Protein AF-A0A1L7X3Q0-F1 (afdb_monomer)

Sequence (130 aa):
MASTRTSSTSQSTQTPPRTKHQAADKPKPQYVYVVSVDKIDRASDPSPTIHGIYEDIKDANNAVKRIVNDEYSGVTDYDRGVHPDGTAYWSSDDTREGERIDVRVEKMRVRPPGSEKECDWEDPEEDDDE

Nearest PDB structures (foldseek):
  5gpo-assembly1_B  TM=2.589E-01  e=1.303E-01  Pseudomonas aeruginosa
  4hbo-assembly1_A-2  TM=3.641E-01  e=6.434E-01  Rubella virus strain M33
  4q60-assembly1_B  TM=3.241E-01  e=2.364E+00  Burkholderia multivorans ATCC 17616
  4g3k-assembly1_A  TM=2.696E-01  e=1.866E+00  Aquifex aeolicus VF5
  3jqk-assembly1_A  TM=2.697E-01  e=2.661E+00  Thermus thermophilus HB8

pLDDT: mean 82.41, std 17.66, range [40.06, 98.62]

Radius of gyration: 32.46 Å; Cα contacts (8 Å, |Δi|>4): 168; chains: 1; bounding box: 76×66×99 Å

Structure (mmCIF, N/CA/C/O backbone):
data_AF-A0A1L7X3Q0-F1
#
_entry.id   AF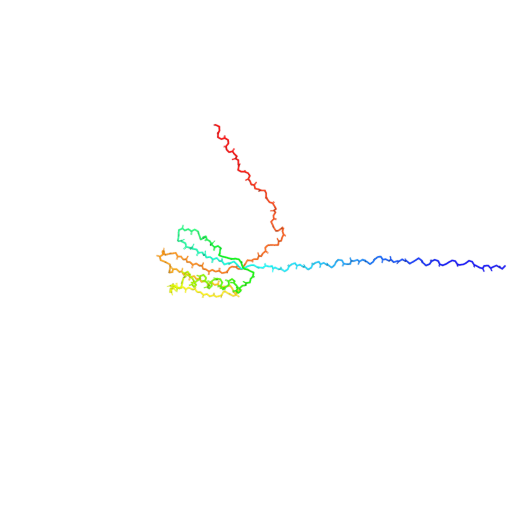-A0A1L7X3Q0-F1
#
loop_
_atom_site.group_PDB
_atom_site.id
_atom_site.type_symbol
_atom_site.label_atom_id
_atom_site.label_alt_id
_atom_site.label_comp_id
_atom_site.label_asym_id
_atom_site.label_entity_id
_atom_site.label_seq_id
_atom_site.pdbx_PDB_ins_code
_atom_site.Cartn_x
_atom_site.Cartn_y
_atom_site.Cartn_z
_atom_site.occupancy
_atom_site.B_iso_or_equiv
_atom_site.auth_seq_id
_atom_site.auth_comp_id
_atom_site.auth_asym_id
_atom_site.auth_atom_id
_atom_site.pdbx_PDB_model_num
ATOM 1 N N . MET A 1 1 ? -59.935 -15.259 81.404 1.00 42.19 1 MET A N 1
ATOM 2 C CA . MET A 1 1 ? -59.287 -16.166 80.429 1.00 42.19 1 MET A CA 1
ATOM 3 C C . MET A 1 1 ? -59.169 -15.378 79.125 1.00 42.19 1 MET A C 1
ATOM 5 O O . MET A 1 1 ? -60.196 -15.073 78.545 1.00 42.19 1 MET A O 1
ATOM 9 N N . ALA A 1 2 ? -58.074 -14.629 78.942 1.00 40.06 2 ALA A N 1
ATOM 10 C CA . ALA A 1 2 ? -56.854 -15.013 78.201 1.00 40.06 2 ALA A CA 1
ATOM 11 C C . ALA A 1 2 ? -57.154 -15.256 76.704 1.00 40.06 2 ALA A C 1
ATOM 13 O O . ALA A 1 2 ? -57.743 -16.276 76.379 1.00 40.06 2 ALA A O 1
ATOM 14 N N . SER A 1 3 ? -56.994 -14.219 75.863 1.00 40.38 3 SER A N 1
ATOM 15 C CA . SER A 1 3 ? -55.902 -14.046 74.862 1.00 40.38 3 SER A CA 1
ATOM 16 C C . SER A 1 3 ? -56.135 -14.898 73.593 1.00 40.38 3 SER A C 1
ATOM 18 O O . SER A 1 3 ? -56.496 -16.055 73.699 1.00 40.38 3 SER A O 1
ATOM 20 N N . THR A 1 4 ? -55.974 -14.441 72.343 1.00 43.66 4 THR A N 1
ATOM 21 C CA . THR A 1 4 ? -54.914 -13.570 71.808 1.00 43.66 4 THR A CA 1
ATOM 22 C C . THR A 1 4 ? -55.266 -13.103 70.381 1.00 43.66 4 THR A C 1
ATOM 24 O O . THR A 1 4 ? -55.820 -13.868 69.597 1.00 43.66 4 THR A O 1
ATOM 27 N N . ARG A 1 5 ? -54.890 -11.861 70.042 1.00 51.06 5 ARG A N 1
ATOM 28 C CA . ARG A 1 5 ? -54.706 -11.340 68.671 1.00 51.06 5 ARG A CA 1
ATOM 29 C C . ARG A 1 5 ? -53.533 -12.052 67.990 1.00 51.06 5 ARG A C 1
ATOM 31 O O . ARG A 1 5 ? -52.493 -12.157 68.629 1.00 51.06 5 ARG A O 1
ATOM 38 N N . THR A 1 6 ? -53.622 -12.310 66.686 1.00 45.31 6 THR A N 1
ATOM 39 C CA . THR A 1 6 ? -52.449 -12.306 65.788 1.00 45.31 6 THR A CA 1
ATOM 40 C C . THR A 1 6 ? -52.853 -11.922 64.363 1.00 45.31 6 THR A C 1
ATOM 42 O O . THR A 1 6 ? -53.478 -12.684 63.634 1.00 45.31 6 THR A O 1
ATOM 45 N N . SER A 1 7 ? -52.475 -10.704 63.974 1.00 48.66 7 SER A N 1
ATOM 46 C CA . SER A 1 7 ? -52.371 -10.262 62.583 1.00 48.66 7 SER A CA 1
ATOM 47 C C . SER A 1 7 ? -51.033 -10.744 62.023 1.00 48.66 7 SER A C 1
ATOM 49 O O . SER A 1 7 ? -50.024 -10.705 62.728 1.00 48.66 7 SER A O 1
ATOM 51 N N . SER A 1 8 ? -50.984 -11.165 60.763 1.00 48.22 8 SER A N 1
ATOM 52 C CA . SER A 1 8 ? -49.722 -11.492 60.088 1.00 48.22 8 SER A CA 1
ATOM 53 C C . SER A 1 8 ? -49.753 -10.938 58.671 1.00 48.22 8 SER A C 1
ATOM 55 O O . SER A 1 8 ? -50.177 -11.601 57.732 1.00 48.22 8 SER A O 1
ATOM 57 N N . THR A 1 9 ? -49.333 -9.681 58.537 1.00 47.59 9 THR A N 1
ATOM 58 C CA . THR A 1 9 ? -49.032 -9.062 57.246 1.00 47.59 9 THR A CA 1
ATOM 59 C C . THR A 1 9 ? -47.596 -9.427 56.894 1.00 47.59 9 THR A C 1
ATOM 61 O O . THR A 1 9 ? -46.657 -8.938 57.519 1.00 47.59 9 THR A O 1
ATOM 64 N N . SER A 1 10 ? -47.411 -10.316 55.922 1.00 46.53 10 SER A N 1
ATOM 65 C CA . SER A 1 10 ? -46.091 -10.646 55.388 1.00 46.53 10 SER A CA 1
ATOM 66 C C . SER A 1 10 ? -45.586 -9.478 54.541 1.00 46.53 10 SER A C 1
ATOM 68 O O . SER A 1 10 ? -46.042 -9.263 53.421 1.00 46.53 10 SER A O 1
ATOM 70 N N . GLN A 1 11 ? -44.656 -8.699 55.086 1.00 45.78 11 GLN A N 1
ATOM 71 C CA . GLN A 1 11 ? -43.967 -7.639 54.359 1.00 45.78 11 GLN A CA 1
ATOM 72 C C . GLN A 1 11 ? -42.839 -8.285 53.540 1.00 45.78 11 GLN A C 1
ATOM 74 O O . GLN A 1 11 ? -41.772 -8.597 54.065 1.00 45.78 11 GLN A O 1
ATOM 79 N N . SER A 1 12 ? -43.094 -8.566 52.260 1.00 48.97 12 SER A N 1
ATOM 80 C CA . SER A 1 12 ? -42.075 -9.079 51.344 1.00 48.97 12 SER A CA 1
ATOM 81 C C . SER A 1 12 ? -41.101 -7.959 50.978 1.00 48.97 12 SER A C 1
ATOM 83 O O . SER A 1 12 ? -41.410 -7.092 50.160 1.00 48.97 12 SER A O 1
ATOM 85 N N . THR A 1 13 ? -39.910 -7.974 51.566 1.00 47.19 13 THR A N 1
ATOM 86 C CA . THR A 1 13 ? -38.773 -7.154 51.144 1.00 47.19 13 THR A CA 1
ATOM 87 C C . THR A 1 13 ? -38.163 -7.738 49.866 1.00 47.19 13 THR A C 1
ATOM 89 O O . THR A 1 13 ? -37.151 -8.432 49.899 1.00 47.19 13 THR A O 1
ATOM 92 N N . GLN A 1 14 ? -38.774 -7.472 48.706 1.00 49.72 14 GLN A N 1
ATOM 93 C CA . GLN A 1 14 ? -38.092 -7.693 47.428 1.00 49.72 14 GLN A CA 1
ATOM 94 C C . GLN A 1 14 ? -37.027 -6.609 47.249 1.00 49.72 14 GLN A C 1
ATOM 96 O O . GLN A 1 14 ? -37.321 -5.457 46.938 1.00 49.72 14 GLN A O 1
ATOM 101 N N . THR A 1 15 ? -35.770 -6.979 47.476 1.00 58.75 15 THR A N 1
ATOM 102 C CA . THR A 1 15 ? -34.618 -6.196 47.028 1.00 58.75 15 THR A CA 1
ATOM 103 C C . THR A 1 15 ? -34.646 -6.153 45.495 1.00 58.75 15 THR A C 1
ATOM 105 O O . THR A 1 15 ? -34.718 -7.222 44.883 1.00 58.75 15 THR A O 1
ATOM 108 N N . PRO A 1 16 ? -34.606 -4.978 44.840 1.00 57.81 16 PRO A N 1
ATOM 109 C CA . PRO A 1 16 ? -34.546 -4.935 43.386 1.00 57.81 16 PRO A CA 1
ATOM 110 C C . PRO A 1 16 ? -33.259 -5.630 42.908 1.00 57.81 16 PRO A C 1
ATOM 112 O O . PRO A 1 16 ? -32.202 -5.449 43.528 1.00 57.81 16 PRO A O 1
ATOM 115 N N . PRO A 1 17 ? -33.310 -6.440 41.835 1.00 58.62 17 PRO A N 1
ATOM 116 C CA . PRO A 1 17 ? -32.124 -7.087 41.304 1.00 58.62 17 PRO A CA 1
ATOM 117 C C . PRO A 1 17 ? -31.147 -6.010 40.833 1.00 58.62 17 PRO A C 1
ATOM 119 O O . PRO A 1 17 ? -31.415 -5.251 39.906 1.00 58.62 17 PRO A O 1
ATOM 122 N N . ARG A 1 18 ? -29.999 -5.937 41.507 1.00 58.03 18 ARG A N 1
ATOM 123 C CA . ARG A 1 18 ? -28.884 -5.069 41.135 1.00 58.03 18 ARG A CA 1
ATOM 124 C C . ARG A 1 18 ? -28.345 -5.551 39.790 1.00 58.03 18 ARG A C 1
ATOM 126 O O . ARG A 1 18 ? -27.626 -6.550 39.739 1.00 58.03 18 ARG A O 1
ATOM 133 N N . THR A 1 19 ? -28.696 -4.861 38.709 1.00 62.47 19 THR A N 1
ATOM 134 C CA . THR A 1 19 ? -28.125 -5.072 37.377 1.00 62.47 19 THR A CA 1
ATOM 135 C C . THR A 1 19 ? -26.620 -4.845 37.473 1.00 62.47 19 THR A C 1
ATOM 137 O O . THR A 1 19 ? -26.135 -3.722 37.608 1.00 62.47 19 THR A O 1
ATOM 140 N N . LYS A 1 20 ? -25.854 -5.937 37.482 1.00 63.50 20 LYS A N 1
ATOM 141 C CA . LYS A 1 20 ? -24.404 -5.877 37.322 1.00 63.50 20 LYS A CA 1
ATOM 142 C C . LYS A 1 20 ? -24.153 -5.455 35.878 1.00 63.50 20 LYS A C 1
ATOM 144 O O . LYS A 1 20 ? -24.299 -6.273 34.978 1.00 63.50 20 LYS A O 1
ATOM 149 N N . HIS A 1 21 ? -23.813 -4.188 35.659 1.00 61.78 21 HIS A N 1
ATOM 150 C CA . HIS A 1 21 ? -23.247 -3.757 34.387 1.00 61.78 21 HIS A CA 1
ATOM 151 C C . HIS A 1 21 ? -21.950 -4.543 34.186 1.00 61.78 21 HIS A C 1
ATOM 153 O O . HIS A 1 21 ? -20.974 -4.351 34.912 1.00 61.78 21 H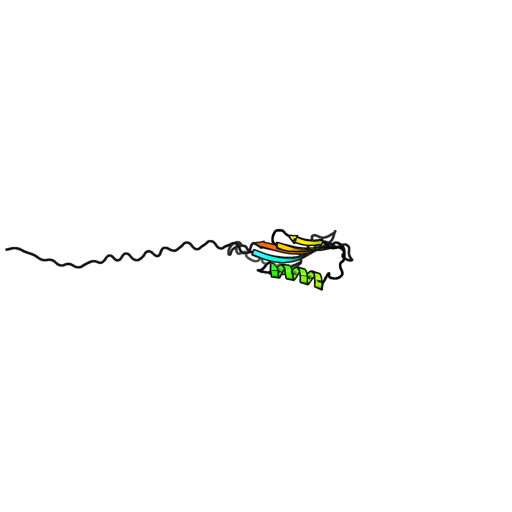IS A O 1
ATOM 159 N N . GLN A 1 22 ? -21.981 -5.505 33.267 1.00 61.00 22 GLN A N 1
ATOM 160 C CA . GLN A 1 22 ? -20.790 -6.200 32.809 1.00 61.00 22 GLN A CA 1
ATOM 161 C C . GLN A 1 22 ? -19.896 -5.132 32.172 1.00 61.00 22 GLN A C 1
ATOM 163 O O . GLN A 1 22 ? -20.365 -4.364 31.331 1.00 61.00 22 GLN A O 1
ATOM 168 N N . ALA A 1 23 ? -18.654 -5.005 32.643 1.00 65.00 23 ALA A N 1
ATOM 169 C CA . ALA A 1 23 ? -17.706 -4.071 32.051 1.00 65.00 23 ALA A CA 1
ATOM 170 C C . ALA A 1 23 ? -17.593 -4.391 30.554 1.00 65.00 23 ALA A C 1
ATOM 172 O O . ALA A 1 23 ? -17.390 -5.551 30.199 1.00 65.00 23 ALA A O 1
ATOM 173 N N . ALA A 1 24 ? -17.783 -3.387 29.698 1.00 67.06 24 ALA A N 1
ATOM 174 C CA . ALA A 1 24 ? -17.654 -3.565 28.260 1.00 67.06 24 ALA A CA 1
ATOM 175 C C . ALA A 1 24 ? -16.237 -4.060 27.938 1.00 67.06 24 ALA A C 1
ATOM 177 O O . ALA A 1 24 ? -15.255 -3.515 28.454 1.00 67.06 24 ALA A O 1
ATOM 178 N N . ASP A 1 25 ? -16.139 -5.102 27.111 1.00 72.25 25 ASP A N 1
ATOM 179 C CA . ASP A 1 25 ? -14.854 -5.590 26.621 1.00 72.25 25 ASP A CA 1
ATOM 180 C C . ASP A 1 25 ? -14.092 -4.451 25.940 1.00 72.25 25 ASP A C 1
ATOM 182 O O . ASP A 1 25 ? -14.657 -3.646 25.194 1.00 72.25 25 ASP A O 1
ATOM 186 N N . LYS A 1 26 ? -12.785 -4.372 26.206 1.00 72.81 26 LYS A N 1
ATOM 187 C CA . LYS A 1 26 ? -11.929 -3.373 25.562 1.00 72.81 26 LYS A CA 1
ATOM 188 C C . LYS A 1 26 ? -11.945 -3.617 24.046 1.00 72.81 26 LYS A C 1
ATOM 190 O O . LYS A 1 26 ? -11.758 -4.765 23.633 1.00 72.81 26 LYS A O 1
ATOM 195 N N . PRO A 1 27 ? -12.118 -2.574 23.214 1.00 73.25 27 PRO A N 1
ATOM 196 C CA . PRO A 1 27 ? -12.103 -2.744 21.768 1.00 73.25 27 PRO A CA 1
ATOM 197 C C . PRO A 1 27 ? -10.754 -3.320 21.328 1.00 73.25 27 PRO A C 1
ATOM 199 O O . PRO A 1 27 ? -9.689 -2.868 21.764 1.00 73.25 27 PRO A O 1
ATOM 202 N N . LYS A 1 28 ? -10.799 -4.352 20.479 1.00 82.69 28 LYS A N 1
ATOM 203 C CA . LYS A 1 28 ? -9.593 -4.938 19.885 1.00 82.69 28 LYS A CA 1
ATOM 204 C C . LYS A 1 28 ? -8.945 -3.916 18.939 1.00 82.69 28 LYS A C 1
ATOM 206 O O . LYS A 1 28 ? -9.676 -3.171 18.288 1.00 82.69 28 LYS A O 1
ATOM 211 N N . PRO A 1 29 ? -7.603 -3.868 18.836 1.00 86.88 29 PRO A N 1
ATOM 212 C CA . PRO A 1 29 ? -6.940 -3.012 17.859 1.00 86.88 29 PRO A CA 1
ATOM 213 C C . PRO A 1 29 ? -7.420 -3.331 16.440 1.00 86.88 29 PRO A C 1
ATOM 215 O O . PRO A 1 29 ? -7.350 -4.484 16.015 1.00 86.88 29 PRO A O 1
ATOM 218 N N . GLN A 1 30 ? -7.883 -2.308 15.727 1.00 93.19 30 GLN A N 1
ATOM 219 C CA . GLN A 1 30 ? -8.205 -2.391 14.307 1.00 93.19 30 GLN A CA 1
ATOM 220 C C . GLN A 1 30 ? -7.020 -1.873 13.490 1.00 93.19 30 GLN A C 1
ATOM 222 O O . GLN A 1 30 ? -6.304 -0.959 13.913 1.00 93.19 30 GLN A O 1
ATOM 227 N N . TYR A 1 31 ? -6.808 -2.482 12.330 1.00 95.81 31 TYR A N 1
ATOM 228 C CA . TYR A 1 31 ? -5.762 -2.112 11.389 1.00 95.81 31 TYR A CA 1
ATOM 229 C C . TYR A 1 31 ? -6.381 -1.862 10.019 1.00 95.81 31 TYR A C 1
ATOM 231 O O . TYR A 1 31 ? -7.424 -2.426 9.700 1.00 95.81 31 TYR A O 1
ATOM 239 N N . VAL A 1 32 ? -5.709 -1.032 9.235 1.00 97.81 32 VAL A N 1
ATOM 240 C CA . VAL A 1 32 ? -5.944 -0.858 7.804 1.00 97.81 32 VAL A CA 1
ATOM 241 C C . VAL A 1 32 ? -4.630 -1.071 7.065 1.00 97.81 32 VAL A C 1
ATOM 243 O O . VAL A 1 32 ? -3.546 -0.928 7.637 1.00 97.81 32 VAL A O 1
ATOM 246 N N . TYR A 1 33 ? -4.734 -1.421 5.795 1.00 98.38 33 TYR A N 1
ATOM 247 C CA . TYR A 1 33 ? -3.620 -1.674 4.900 1.00 98.38 33 TYR A CA 1
ATOM 248 C C . TYR A 1 33 ? -3.639 -0.611 3.810 1.00 98.38 33 TYR A C 1
ATOM 250 O O . TYR A 1 33 ? -4.552 -0.571 2.984 1.00 98.38 33 TYR A O 1
ATOM 258 N N . VAL A 1 34 ? -2.662 0.286 3.847 1.00 98.12 34 VAL A N 1
ATOM 259 C CA . VAL A 1 34 ? -2.551 1.412 2.921 1.00 98.12 34 VAL A CA 1
ATOM 260 C C . VAL A 1 34 ? -1.617 1.011 1.793 1.00 98.12 34 VAL A C 1
ATOM 262 O O . VAL A 1 34 ? -0.486 0.614 2.042 1.00 98.12 34 VAL A O 1
ATOM 265 N N . VAL A 1 35 ? -2.092 1.090 0.557 1.00 98.31 35 VAL A N 1
ATOM 266 C CA . VAL A 1 35 ? -1.272 0.862 -0.634 1.00 98.31 35 VAL A CA 1
ATOM 267 C C . VAL A 1 35 ? -0.772 2.213 -1.120 1.00 98.31 35 VAL A C 1
ATOM 269 O O . VAL A 1 35 ? -1.595 3.078 -1.432 1.00 98.31 35 VAL A O 1
ATOM 272 N N . SER A 1 36 ? 0.546 2.389 -1.197 1.00 97.50 36 SER A N 1
ATOM 273 C CA . SER A 1 36 ? 1.169 3.601 -1.736 1.00 97.50 36 SER A CA 1
ATOM 274 C C . SER A 1 36 ? 2.091 3.299 -2.912 1.00 97.50 36 SER A C 1
ATOM 276 O O . SER A 1 36 ? 2.641 2.200 -3.030 1.00 97.50 36 SER A O 1
ATOM 278 N N . VAL A 1 37 ? 2.221 4.297 -3.784 1.00 95.19 37 VAL A N 1
ATOM 279 C CA . VAL A 1 37 ? 3.258 4.382 -4.811 1.00 95.19 37 VAL A CA 1
ATOM 280 C C . VAL A 1 37 ? 4.116 5.591 -4.478 1.00 95.19 37 VAL A C 1
ATOM 282 O O . VAL A 1 37 ? 3.627 6.723 -4.466 1.00 95.19 37 VAL A O 1
ATOM 285 N N . ASP A 1 38 ? 5.387 5.348 -4.210 1.00 91.75 38 ASP A N 1
ATOM 286 C CA . ASP A 1 38 ? 6.351 6.375 -3.868 1.00 91.75 38 ASP A CA 1
ATOM 287 C C . ASP A 1 38 ? 7.283 6.570 -5.055 1.00 91.75 38 ASP A C 1
ATOM 289 O O . ASP A 1 38 ? 7.929 5.624 -5.511 1.00 91.75 38 ASP A O 1
ATOM 293 N N . LYS A 1 39 ? 7.350 7.810 -5.537 1.00 88.38 39 LYS A N 1
ATOM 294 C CA . LYS A 1 39 ? 8.355 8.240 -6.505 1.00 88.38 39 LYS A CA 1
ATOM 295 C C . LYS A 1 39 ? 9.461 8.948 -5.743 1.00 88.38 39 LYS A C 1
ATOM 297 O O . LYS A 1 39 ? 9.210 9.946 -5.066 1.00 88.38 39 LYS A O 1
ATOM 302 N N . ILE A 1 40 ? 10.646 8.357 -5.764 1.00 83.44 40 ILE A N 1
ATOM 303 C CA . ILE A 1 40 ? 11.816 8.846 -5.051 1.00 83.44 40 ILE A CA 1
ATOM 304 C C . ILE A 1 40 ? 12.751 9.457 -6.089 1.00 83.44 40 ILE A C 1
ATOM 306 O O . ILE A 1 40 ? 13.532 8.759 -6.747 1.00 83.44 40 ILE A O 1
ATOM 310 N N . ASP A 1 41 ? 12.681 10.778 -6.193 1.00 80.12 41 ASP A N 1
ATOM 311 C CA . ASP A 1 41 ? 13.575 11.562 -7.034 1.00 80.12 41 ASP A CA 1
ATOM 312 C C . ASP A 1 41 ? 14.806 11.945 -6.213 1.00 80.12 41 ASP A C 1
ATOM 314 O O . ASP A 1 41 ? 14.709 12.306 -5.042 1.00 80.12 41 ASP A O 1
ATOM 318 N N . ARG A 1 42 ? 15.998 11.946 -6.819 1.00 67.88 42 ARG A N 1
ATOM 319 C CA . ARG A 1 42 ? 17.247 12.282 -6.100 1.00 67.88 42 ARG A CA 1
ATOM 320 C C . ARG A 1 42 ? 17.280 13.696 -5.505 1.00 67.88 42 ARG A C 1
ATOM 322 O O . ARG A 1 42 ? 18.155 13.980 -4.690 1.00 67.88 42 ARG A O 1
ATOM 329 N N . ALA A 1 43 ? 16.400 14.584 -5.960 1.00 72.12 43 ALA A N 1
ATOM 330 C CA . ALA A 1 43 ? 16.376 15.999 -5.599 1.00 72.12 43 ALA A CA 1
ATOM 331 C C .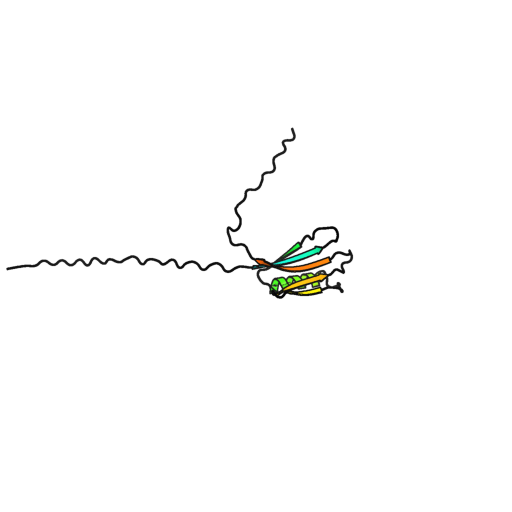 ALA A 1 43 ? 15.172 16.401 -4.730 1.00 72.12 43 ALA A C 1
ATOM 333 O O . ALA A 1 43 ? 15.115 17.554 -4.306 1.00 72.12 43 ALA A O 1
ATOM 334 N N . SER A 1 44 ? 14.224 15.491 -4.480 1.00 71.06 44 SER A N 1
ATOM 335 C CA . SER A 1 44 ? 12.974 15.793 -3.778 1.00 71.06 44 SER A CA 1
ATOM 336 C C . SER A 1 44 ? 12.749 14.828 -2.624 1.00 71.06 44 SER A C 1
ATOM 338 O O . SER A 1 44 ? 13.151 13.667 -2.680 1.00 71.06 44 SER A O 1
ATOM 340 N N . ASP A 1 45 ? 12.056 15.303 -1.592 1.00 76.12 45 ASP A N 1
ATOM 341 C CA . ASP A 1 45 ? 11.513 14.403 -0.585 1.00 76.12 45 ASP A CA 1
ATOM 342 C C . ASP A 1 45 ? 10.468 13.486 -1.240 1.00 76.12 45 ASP A C 1
ATOM 344 O O . ASP A 1 45 ? 9.664 13.952 -2.062 1.00 76.12 45 ASP A O 1
ATOM 348 N N . PRO A 1 46 ? 10.467 12.184 -0.908 1.00 70.81 46 PRO A N 1
ATOM 349 C CA . PRO A 1 46 ? 9.499 11.255 -1.459 1.00 70.81 46 PRO A CA 1
ATOM 350 C C . PRO A 1 46 ? 8.092 11.640 -1.008 1.00 70.81 46 PRO A C 1
ATOM 352 O O . PRO A 1 46 ? 7.813 11.761 0.186 1.00 70.81 46 PRO A O 1
ATOM 355 N N . SER A 1 47 ? 7.195 11.810 -1.978 1.00 77.25 47 SER A N 1
ATOM 356 C CA . SER A 1 47 ? 5.780 12.075 -1.727 1.00 77.25 47 SER A CA 1
ATOM 357 C C . SER A 1 47 ? 4.965 10.810 -2.029 1.00 77.25 47 SER A C 1
ATOM 359 O O . SER A 1 47 ? 4.675 10.517 -3.193 1.00 77.25 47 SER A O 1
ATOM 361 N N . PRO A 1 48 ? 4.620 10.007 -1.003 1.00 85.38 48 PRO A N 1
ATOM 362 C CA . PRO A 1 48 ? 3.852 8.788 -1.208 1.00 85.38 48 PRO A CA 1
ATOM 363 C C . PRO A 1 48 ? 2.460 9.132 -1.739 1.00 85.38 48 PRO A C 1
ATOM 365 O O . PRO A 1 48 ? 1.691 9.854 -1.100 1.00 85.38 48 PRO A O 1
ATOM 368 N N . THR A 1 49 ? 2.104 8.584 -2.898 1.00 92.75 49 THR A N 1
ATOM 369 C CA . THR A 1 49 ? 0.742 8.680 -3.426 1.00 92.75 49 THR A CA 1
ATOM 370 C C . THR A 1 49 ? -0.072 7.505 -2.902 1.00 92.75 49 THR A C 1
ATOM 372 O O . THR A 1 49 ? 0.211 6.350 -3.224 1.00 92.75 49 THR A O 1
ATOM 375 N N . ILE A 1 50 ? -1.098 7.782 -2.092 1.00 96.25 50 ILE A N 1
ATOM 376 C CA . ILE A 1 50 ? -2.004 6.743 -1.590 1.00 96.25 50 ILE A CA 1
ATOM 377 C C . ILE A 1 50 ? -2.913 6.286 -2.728 1.00 96.25 50 ILE A C 1
ATOM 379 O O . ILE A 1 50 ? -3.732 7.047 -3.237 1.00 96.25 50 ILE A O 1
ATOM 383 N N . HIS A 1 51 ? -2.800 5.012 -3.081 1.00 96.31 51 HIS A N 1
ATOM 384 C CA . HIS A 1 51 ? -3.569 4.404 -4.159 1.00 96.31 51 HIS A CA 1
ATOM 385 C C . HIS A 1 51 ? -4.842 3.706 -3.656 1.00 96.31 51 HIS A C 1
ATOM 387 O O . HIS A 1 51 ? -5.795 3.500 -4.412 1.00 96.31 51 HIS A O 1
ATOM 393 N N . GLY A 1 52 ? -4.871 3.313 -2.380 1.00 97.19 52 GLY A N 1
ATOM 394 C CA . GLY A 1 52 ? -6.053 2.739 -1.744 1.00 97.19 52 GLY A CA 1
ATOM 395 C C . GLY A 1 52 ? -5.830 2.361 -0.284 1.00 97.19 52 GLY A C 1
ATOM 396 O O . GLY A 1 52 ? -4.701 2.152 0.153 1.00 97.19 52 GLY A O 1
ATOM 397 N N . ILE A 1 53 ? -6.928 2.254 0.463 1.00 98.19 53 ILE A N 1
ATOM 398 C CA . ILE A 1 53 ? -6.949 1.829 1.865 1.00 98.19 53 ILE A CA 1
ATOM 399 C C . ILE A 1 53 ? -7.878 0.621 1.966 1.00 98.19 53 ILE A C 1
ATOM 401 O O . ILE A 1 53 ? -9.028 0.688 1.534 1.00 98.19 53 ILE A O 1
ATOM 405 N N . TYR A 1 54 ? -7.378 -0.473 2.531 1.00 98.19 54 TYR A N 1
ATOM 406 C CA . TYR A 1 54 ? -8.070 -1.758 2.593 1.00 98.19 54 TYR A CA 1
ATOM 407 C C . TYR A 1 54 ? -8.185 -2.241 4.038 1.00 98.19 54 TYR A C 1
ATOM 409 O O . TYR A 1 54 ? -7.296 -2.017 4.858 1.00 98.19 54 TYR A O 1
ATOM 417 N N . GLU A 1 55 ? -9.272 -2.939 4.353 1.00 96.94 55 GLU A N 1
ATOM 418 C CA . GLU A 1 55 ? -9.421 -3.628 5.639 1.00 96.94 55 GLU A CA 1
ATOM 419 C C . GLU A 1 55 ? -8.646 -4.955 5.662 1.00 96.94 55 GLU A C 1
ATOM 421 O O . GLU A 1 55 ? -8.076 -5.326 6.686 1.00 96.94 55 GLU A O 1
ATOM 426 N N . ASP A 1 56 ? -8.589 -5.651 4.524 1.00 97.44 56 ASP A N 1
ATOM 427 C CA . ASP A 1 56 ? -7.972 -6.967 4.398 1.00 97.44 56 ASP A CA 1
ATOM 428 C C . ASP A 1 56 ? -6.617 -6.920 3.670 1.00 97.44 56 ASP A C 1
ATOM 430 O O . ASP A 1 56 ? -6.436 -6.243 2.653 1.00 97.44 56 ASP A O 1
ATOM 434 N N . ILE A 1 57 ? -5.654 -7.692 4.182 1.00 97.69 57 ILE A N 1
ATOM 435 C CA . ILE A 1 57 ? -4.284 -7.732 3.657 1.00 97.69 57 ILE A CA 1
ATOM 436 C C . ILE A 1 57 ? -4.198 -8.394 2.280 1.00 97.69 57 ILE A C 1
ATOM 438 O O . ILE A 1 57 ? -3.342 -8.038 1.470 1.00 97.69 57 ILE A O 1
ATOM 442 N N . LYS A 1 58 ? -5.070 -9.366 1.985 1.00 98.44 58 LYS A N 1
ATOM 443 C CA . LYS A 1 58 ? -5.076 -10.054 0.692 1.00 98.44 58 LYS A CA 1
ATOM 444 C C . LYS A 1 58 ? -5.512 -9.089 -0.401 1.00 98.44 58 LYS A C 1
ATOM 446 O O . LYS A 1 58 ? -4.892 -9.081 -1.463 1.00 98.44 58 LYS A O 1
ATOM 451 N N . ASP A 1 59 ? -6.523 -8.269 -0.130 1.00 98.56 59 ASP A N 1
ATOM 452 C CA . ASP A 1 59 ? -7.001 -7.257 -1.073 1.00 98.56 59 ASP A CA 1
ATOM 453 C C . ASP A 1 59 ? -5.946 -6.173 -1.320 1.00 98.56 59 ASP A C 1
ATOM 455 O O . ASP A 1 59 ? -5.647 -5.879 -2.480 1.00 98.56 59 ASP A O 1
ATOM 459 N N . ALA A 1 60 ? -5.282 -5.678 -0.269 1.00 98.56 60 ALA A N 1
ATOM 460 C CA . ALA A 1 60 ? -4.165 -4.740 -0.413 1.00 98.56 60 ALA A CA 1
ATOM 461 C C . ALA A 1 60 ? -3.009 -5.328 -1.246 1.00 98.56 60 ALA A C 1
ATOM 463 O O . ALA A 1 60 ? -2.514 -4.702 -2.184 1.00 98.56 60 ALA A O 1
ATOM 464 N N . ASN A 1 61 ? -2.615 -6.573 -0.966 1.00 98.62 61 ASN A N 1
ATOM 465 C CA . ASN A 1 61 ? -1.553 -7.250 -1.710 1.00 98.62 61 ASN A CA 1
ATOM 466 C C . ASN A 1 61 ? -1.932 -7.500 -3.177 1.00 98.62 61 ASN A C 1
ATOM 468 O O . ASN A 1 61 ? -1.074 -7.462 -4.061 1.00 98.62 61 ASN A O 1
ATOM 472 N N . ASN A 1 62 ? -3.205 -7.782 -3.457 1.00 98.56 62 ASN A N 1
ATOM 473 C CA . ASN A 1 62 ? -3.692 -7.920 -4.827 1.00 98.56 62 ASN A CA 1
ATOM 474 C C . ASN A 1 62 ? -3.705 -6.574 -5.557 1.00 98.56 62 ASN A C 1
ATOM 476 O O . ASN A 1 62 ? -3.412 -6.542 -6.750 1.00 98.56 62 ASN A O 1
ATOM 480 N N . ALA A 1 63 ? -3.982 -5.474 -4.854 1.00 98.44 63 ALA A N 1
ATOM 481 C CA . ALA A 1 63 ? -3.893 -4.138 -5.423 1.00 98.44 63 ALA A CA 1
ATOM 482 C C . ALA A 1 63 ? -2.456 -3.783 -5.834 1.00 98.44 63 ALA A C 1
ATOM 484 O O . ALA A 1 63 ? -2.272 -3.334 -6.960 1.00 98.44 63 ALA A O 1
ATOM 485 N N . VAL A 1 64 ? -1.444 -4.082 -5.004 1.00 98.19 64 VAL A N 1
ATOM 486 C CA . VAL A 1 64 ? -0.020 -3.921 -5.381 1.00 98.19 64 VAL A CA 1
ATOM 487 C C . VAL A 1 64 ? 0.297 -4.686 -6.663 1.00 98.19 64 VAL A C 1
ATOM 489 O O . VAL A 1 64 ? 0.831 -4.120 -7.610 1.00 98.19 64 VAL A O 1
ATOM 492 N N . LYS A 1 65 ? -0.086 -5.967 -6.734 1.00 97.75 65 LYS A N 1
ATOM 493 C CA . LYS A 1 65 ? 0.153 -6.788 -7.933 1.00 97.75 65 LYS A CA 1
ATOM 494 C C . LYS A 1 65 ? -0.532 -6.218 -9.171 1.00 97.75 65 LYS A C 1
ATOM 496 O O . LYS A 1 65 ? 0.048 -6.269 -10.247 1.00 97.75 65 LYS A O 1
ATOM 501 N N . ARG A 1 66 ? -1.760 -5.710 -9.026 1.00 98.19 66 ARG A N 1
ATOM 502 C CA . ARG A 1 66 ? -2.499 -5.081 -10.124 1.00 98.19 66 ARG A CA 1
ATOM 503 C C . ARG A 1 66 ? -1.773 -3.831 -10.620 1.00 98.19 66 ARG A C 1
ATOM 505 O O . ARG A 1 66 ? -1.485 -3.775 -11.802 1.00 98.19 66 ARG A O 1
ATOM 512 N N . ILE A 1 67 ? -1.402 -2.909 -9.727 1.00 96.50 67 ILE A N 1
ATOM 513 C CA . ILE A 1 67 ? -0.652 -1.687 -10.078 1.00 96.50 67 ILE A CA 1
ATOM 514 C C . ILE A 1 67 ? 0.634 -2.048 -10.826 1.00 96.50 67 ILE A C 1
ATOM 516 O O . ILE A 1 67 ? 0.883 -1.550 -11.917 1.00 96.50 67 ILE A O 1
ATOM 520 N N . VAL A 1 68 ? 1.416 -2.989 -10.288 1.00 95.38 68 VAL A N 1
ATOM 521 C CA . VAL A 1 68 ? 2.673 -3.426 -10.914 1.00 95.38 68 VAL A CA 1
ATOM 522 C C . VAL A 1 68 ? 2.451 -4.026 -12.302 1.00 95.38 68 VAL A C 1
ATOM 524 O O . VAL A 1 68 ? 3.201 -3.726 -13.225 1.00 95.38 68 VAL A O 1
ATOM 527 N N . ASN A 1 69 ? 1.419 -4.851 -12.476 1.00 95.38 69 ASN A N 1
ATOM 528 C CA . ASN A 1 69 ? 1.120 -5.450 -13.774 1.00 95.38 69 ASN A CA 1
ATOM 529 C C . ASN A 1 69 ? 0.546 -4.447 -14.783 1.00 95.38 69 ASN A C 1
ATOM 531 O O . ASN A 1 69 ? 0.780 -4.609 -15.975 1.00 95.38 69 ASN A O 1
ATOM 535 N N . ASP A 1 70 ? -0.208 -3.451 -14.329 1.00 95.75 70 ASP A N 1
ATOM 536 C CA . ASP A 1 70 ? -0.865 -2.489 -15.214 1.00 95.75 70 ASP A CA 1
ATOM 537 C C . ASP A 1 70 ? 0.105 -1.374 -15.642 1.00 95.75 70 ASP A C 1
ATOM 539 O O . ASP A 1 70 ? 0.083 -0.946 -16.795 1.00 95.75 70 ASP A O 1
ATOM 543 N N . GLU A 1 71 ? 0.987 -0.930 -14.741 1.00 92.31 71 GLU A N 1
ATOM 544 C CA . GLU A 1 71 ? 1.854 0.238 -14.957 1.00 92.31 71 GLU A CA 1
ATOM 545 C C . GLU A 1 71 ? 3.320 -0.122 -15.231 1.00 92.31 71 GLU A C 1
ATOM 547 O O . GLU A 1 71 ? 4.012 0.595 -15.955 1.00 92.31 71 GLU A O 1
ATOM 552 N N . TYR A 1 72 ? 3.800 -1.248 -14.694 1.00 90.50 72 TYR A N 1
ATOM 553 C CA . TYR A 1 72 ? 5.229 -1.581 -14.653 1.00 90.50 72 TYR A CA 1
ATOM 554 C C . TYR A 1 72 ? 5.566 -2.950 -15.269 1.00 90.50 72 TYR A C 1
ATOM 556 O O . TYR A 1 72 ? 6.673 -3.456 -15.088 1.00 90.50 72 TYR A O 1
ATOM 564 N N . SER A 1 73 ? 4.672 -3.555 -16.063 1.00 88.38 73 SER A N 1
ATOM 565 C CA . SER A 1 73 ? 4.873 -4.898 -16.648 1.00 88.38 73 SER A CA 1
ATOM 566 C C . SER A 1 73 ? 6.108 -5.050 -17.543 1.00 88.38 73 SER A C 1
ATOM 568 O O . SER A 1 73 ? 6.514 -6.171 -17.843 1.00 88.38 73 SER A O 1
ATOM 570 N N . GLY A 1 74 ? 6.658 -3.940 -18.041 1.00 86.00 74 GLY A N 1
ATOM 571 C CA . GLY A 1 74 ? 7.835 -3.919 -18.911 1.00 86.00 74 GLY A CA 1
ATOM 572 C C . GLY A 1 74 ? 9.170 -3.762 -18.180 1.00 86.00 74 GLY A C 1
ATOM 573 O O . GLY A 1 74 ? 10.206 -3.811 -18.837 1.00 86.00 74 GLY A O 1
ATOM 574 N N . VAL A 1 75 ? 9.155 -3.553 -16.863 1.00 88.69 75 VAL A N 1
ATOM 575 C CA . VAL A 1 75 ? 10.366 -3.345 -16.062 1.00 88.69 75 VAL A CA 1
ATOM 576 C C . VAL A 1 75 ? 11.058 -4.685 -15.822 1.00 88.69 75 VAL A C 1
ATOM 578 O O . VAL A 1 75 ? 10.416 -5.664 -15.434 1.00 88.69 75 VAL A O 1
ATOM 581 N N . THR A 1 76 ? 12.367 -4.742 -16.066 1.00 86.56 76 THR A N 1
ATOM 582 C CA .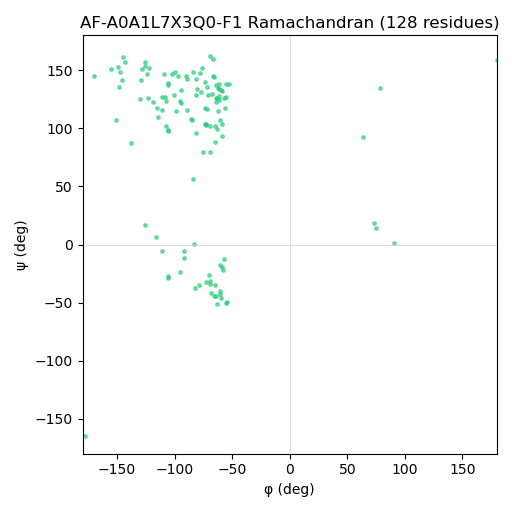 THR A 1 76 ? 13.143 -5.990 -15.973 1.00 86.5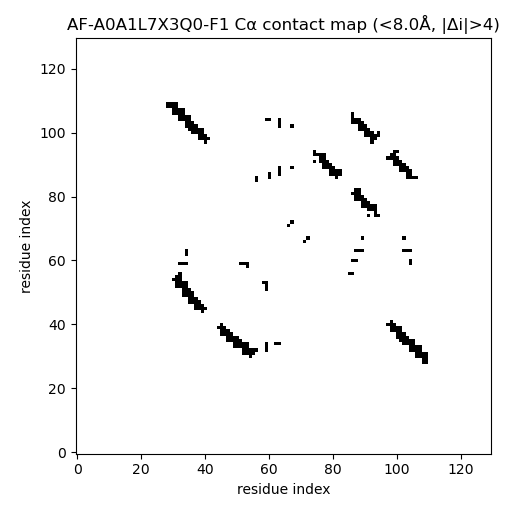6 76 THR A CA 1
ATOM 583 C C . THR A 1 76 ? 14.037 -6.079 -14.746 1.00 86.56 76 THR A C 1
ATOM 585 O O . THR A 1 76 ? 14.299 -7.193 -14.297 1.00 86.56 76 THR A O 1
ATOM 588 N N . ASP A 1 77 ? 14.481 -4.944 -14.204 1.00 91.06 77 ASP A N 1
ATOM 589 C CA . ASP A 1 77 ? 15.295 -4.890 -12.990 1.00 91.06 77 ASP A CA 1
ATOM 590 C C . ASP A 1 77 ? 14.450 -4.359 -11.832 1.00 91.06 77 ASP A C 1
ATOM 592 O O . ASP A 1 77 ? 14.141 -3.174 -11.754 1.00 91.06 77 ASP A O 1
ATOM 596 N N . TYR A 1 78 ? 13.991 -5.267 -10.976 1.00 94.00 78 TYR A N 1
ATOM 597 C CA . TYR A 1 78 ? 13.128 -4.938 -9.850 1.00 94.00 78 TYR A CA 1
ATOM 598 C C . TYR A 1 78 ? 13.356 -5.897 -8.685 1.00 94.00 78 TYR A C 1
ATOM 600 O O . TYR A 1 78 ?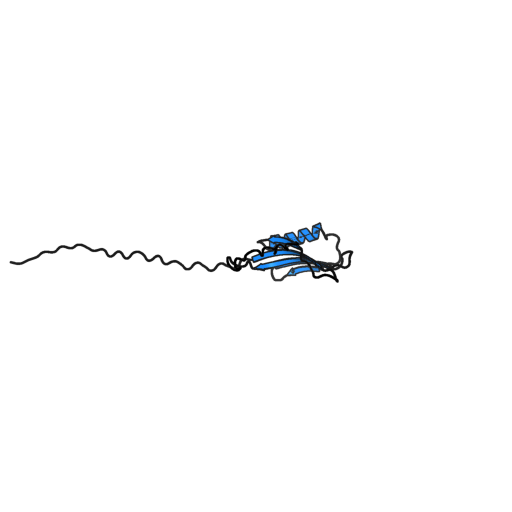 13.682 -7.072 -8.876 1.00 94.00 78 TYR A O 1
ATOM 608 N N . ASP A 1 79 ? 13.084 -5.414 -7.475 1.00 95.75 79 ASP A N 1
ATOM 609 C CA . ASP A 1 79 ? 12.899 -6.256 -6.297 1.00 95.75 79 ASP A CA 1
ATOM 610 C C . ASP A 1 79 ? 11.409 -6.394 -5.978 1.00 95.75 79 ASP A C 1
ATOM 612 O O . ASP A 1 79 ? 10.606 -5.490 -6.212 1.00 95.75 79 ASP A O 1
ATOM 616 N N . ARG A 1 80 ? 11.013 -7.555 -5.459 1.00 96.69 80 ARG A N 1
ATOM 617 C CA . ARG A 1 80 ? 9.639 -7.790 -5.013 1.00 96.69 80 ARG A CA 1
ATOM 618 C C . ARG A 1 80 ? 9.581 -8.870 -3.959 1.00 96.69 80 ARG A C 1
ATOM 620 O O . ARG A 1 80 ? 10.314 -9.857 -4.009 1.00 96.69 80 ARG A O 1
ATOM 627 N N . GLY A 1 81 ? 8.586 -8.772 -3.094 1.00 97.31 81 GLY A N 1
ATOM 628 C CA . GLY A 1 81 ? 8.394 -9.791 -2.083 1.00 97.31 81 GLY A CA 1
ATOM 629 C C . GLY A 1 81 ? 7.190 -9.557 -1.198 1.00 97.31 81 GLY A C 1
ATOM 630 O O . GLY A 1 81 ? 6.277 -8.789 -1.502 1.00 97.31 81 GLY A O 1
ATOM 631 N N . VAL A 1 82 ? 7.197 -10.295 -0.096 1.00 97.75 82 VAL A N 1
ATOM 632 C CA . VAL A 1 82 ? 6.231 -10.169 0.988 1.00 97.75 82 VAL A CA 1
ATOM 633 C C . VAL A 1 82 ? 7.028 -10.068 2.279 1.00 97.75 82 VAL A C 1
ATOM 635 O O . VAL A 1 82 ? 7.875 -10.920 2.555 1.00 97.75 82 VAL A O 1
ATOM 638 N N . HIS A 1 83 ? 6.782 -9.020 3.056 1.00 96.75 83 HIS A N 1
ATOM 639 C CA . HIS A 1 83 ? 7.408 -8.822 4.354 1.00 96.75 83 HIS A CA 1
ATOM 640 C C . HIS A 1 83 ? 6.909 -9.858 5.382 1.00 96.75 83 HIS A C 1
ATOM 642 O O . HIS A 1 83 ? 5.855 -10.473 5.193 1.00 96.75 83 HIS A O 1
ATOM 648 N N . PRO A 1 84 ? 7.623 -10.059 6.508 1.00 97.06 84 PRO A N 1
ATOM 649 C CA . PRO A 1 84 ? 7.215 -11.008 7.551 1.00 97.06 84 PRO A CA 1
ATOM 650 C C . PRO A 1 84 ? 5.832 -10.745 8.163 1.00 97.06 84 PRO A C 1
ATOM 652 O O . PRO A 1 84 ? 5.225 -11.653 8.727 1.00 97.06 84 PRO A O 1
ATOM 655 N N . ASP A 1 85 ? 5.328 -9.514 8.066 1.00 94.31 85 ASP A N 1
ATOM 656 C CA . ASP A 1 85 ? 3.988 -9.130 8.517 1.00 94.31 85 ASP A CA 1
ATOM 657 C C . ASP A 1 85 ? 2.879 -9.429 7.484 1.00 94.31 85 ASP A C 1
ATOM 659 O O . ASP A 1 85 ? 1.701 -9.181 7.754 1.00 94.31 85 ASP A O 1
ATOM 663 N N . GLY A 1 86 ? 3.251 -9.991 6.329 1.00 97.00 86 GLY A N 1
ATOM 664 C CA . GLY A 1 86 ? 2.365 -10.393 5.243 1.00 97.00 86 GLY A CA 1
ATOM 665 C C . GLY A 1 86 ? 2.115 -9.320 4.183 1.00 97.00 86 GLY A C 1
ATOM 666 O O . GLY A 1 86 ? 1.346 -9.584 3.259 1.00 97.00 86 GLY A O 1
ATOM 667 N N . THR A 1 87 ? 2.719 -8.133 4.291 1.00 98.12 87 THR A N 1
ATOM 668 C CA . THR A 1 87 ? 2.527 -7.026 3.339 1.00 98.12 87 THR A CA 1
ATOM 669 C C . THR A 1 87 ? 3.379 -7.202 2.080 1.00 98.12 87 THR A C 1
ATOM 671 O O . THR A 1 87 ? 4.551 -7.567 2.155 1.00 98.12 87 THR A O 1
ATOM 674 N N . ALA A 1 88 ? 2.789 -7.002 0.901 1.00 98.19 88 ALA A N 1
ATOM 675 C CA . ALA A 1 88 ? 3.496 -7.104 -0.374 1.00 98.19 88 ALA A CA 1
ATOM 676 C C . ALA A 1 88 ? 4.230 -5.804 -0.723 1.00 98.19 88 ALA A C 1
ATOM 678 O O . ALA A 1 88 ? 3.752 -4.708 -0.419 1.00 98.19 88 ALA A O 1
ATOM 679 N N . TYR A 1 89 ? 5.349 -5.943 -1.429 1.00 98.06 89 TYR A N 1
ATOM 680 C CA . TYR A 1 89 ? 6.102 -4.818 -1.970 1.00 98.06 89 TYR A CA 1
ATOM 681 C C . TYR A 1 89 ? 6.691 -5.141 -3.349 1.00 98.06 89 TYR A C 1
ATOM 683 O O . TYR A 1 89 ? 6.900 -6.307 -3.708 1.00 98.06 89 TYR A O 1
ATOM 691 N N . TRP A 1 90 ? 6.967 -4.084 -4.100 1.00 97.56 90 TRP A N 1
ATOM 692 C CA . TRP A 1 90 ? 7.711 -4.075 -5.351 1.00 97.56 90 TRP A CA 1
ATOM 693 C C . TRP A 1 90 ? 8.502 -2.766 -5.435 1.00 97.56 90 TRP A C 1
ATOM 695 O O . TRP A 1 90 ? 7.991 -1.725 -5.029 1.00 97.56 90 TRP A O 1
ATOM 705 N N . SER A 1 91 ? 9.724 -2.800 -5.949 1.00 95.25 91 SER A N 1
ATOM 706 C CA . SER A 1 91 ? 10.540 -1.601 -6.150 1.00 95.25 91 SER A CA 1
ATOM 707 C C . SER A 1 91 ? 11.435 -1.725 -7.374 1.00 95.25 91 SER A C 1
ATOM 709 O O . SER A 1 91 ? 11.912 -2.819 -7.674 1.00 95.25 91 SER A O 1
ATOM 711 N N . SER A 1 92 ? 11.721 -0.609 -8.036 1.00 93.50 92 SER A N 1
ATOM 712 C CA . SER A 1 92 ? 12.624 -0.553 -9.186 1.00 93.50 92 SER A CA 1
ATOM 713 C C . SER A 1 92 ? 13.354 0.781 -9.256 1.00 93.50 92 SER A C 1
ATOM 715 O O . SER A 1 92 ? 12.727 1.834 -9.155 1.00 93.50 92 SER A O 1
ATOM 717 N N . ASP A 1 93 ? 14.659 0.725 -9.515 1.00 87.88 93 ASP A N 1
ATOM 718 C CA . ASP A 1 93 ? 15.492 1.875 -9.889 1.00 87.88 93 ASP A CA 1
ATOM 719 C C . ASP A 1 93 ? 15.579 2.053 -11.422 1.00 87.88 93 ASP A C 1
ATOM 721 O O . ASP A 1 93 ? 16.038 3.085 -11.912 1.00 87.88 93 ASP A O 1
ATOM 725 N N . ASP A 1 94 ? 15.121 1.060 -12.196 1.00 75.69 94 ASP A N 1
ATOM 726 C CA . ASP A 1 94 ? 15.094 1.065 -13.665 1.00 75.69 94 ASP A CA 1
ATOM 727 C C . ASP A 1 94 ? 13.844 1.778 -14.201 1.00 75.69 94 ASP A C 1
ATOM 729 O O . ASP A 1 94 ? 13.018 1.222 -14.929 1.00 75.69 94 ASP A O 1
ATOM 733 N N . THR A 1 95 ? 13.660 3.034 -13.794 1.00 66.62 95 THR A N 1
ATOM 734 C CA . THR A 1 95 ? 12.741 3.927 -14.499 1.00 66.62 95 THR A CA 1
ATOM 735 C C . THR A 1 95 ? 13.516 4.843 -15.430 1.00 66.62 95 THR A C 1
ATOM 737 O O . THR A 1 95 ? 14.667 5.203 -15.181 1.00 66.62 95 THR A O 1
ATOM 740 N N . ARG A 1 96 ? 12.886 5.214 -16.551 1.00 60.81 96 ARG A N 1
ATOM 741 C CA . ARG A 1 96 ? 13.521 5.935 -17.670 1.00 60.81 96 ARG A CA 1
ATOM 742 C C . ARG A 1 96 ? 14.179 7.269 -17.282 1.00 60.81 96 ARG A C 1
ATOM 744 O O . ARG A 1 96 ? 14.920 7.811 -18.097 1.00 60.81 96 ARG A O 1
ATOM 751 N N . GLU A 1 97 ? 13.923 7.779 -16.079 1.00 64.12 97 GLU A N 1
ATOM 752 C CA . GLU A 1 97 ? 14.341 9.103 -15.610 1.00 64.12 97 GLU A CA 1
ATOM 753 C C . GLU A 1 97 ? 15.317 9.044 -14.414 1.00 64.12 97 GLU A C 1
ATOM 755 O O . GLU A 1 97 ? 15.727 10.078 -13.892 1.00 64.12 97 GLU A O 1
ATOM 760 N N . GLY A 1 98 ? 15.785 7.847 -14.024 1.00 70.94 98 GLY A N 1
ATOM 761 C CA . GLY A 1 98 ? 16.709 7.679 -12.892 1.00 70.94 98 GLY A CA 1
ATOM 762 C C . GLY A 1 98 ? 16.046 7.869 -11.523 1.00 70.94 98 GLY A C 1
ATOM 763 O O . GLY A 1 98 ? 16.738 8.115 -10.529 1.00 70.94 98 GLY A O 1
ATOM 764 N N . GLU A 1 99 ? 14.720 7.767 -11.498 1.00 82.19 99 GLU A N 1
ATOM 765 C CA . GLU A 1 99 ? 13.867 7.794 -10.316 1.00 82.19 99 GLU A CA 1
ATOM 766 C C . GLU A 1 99 ? 13.683 6.368 -9.795 1.00 82.19 99 GLU A C 1
ATOM 768 O O . GLU A 1 99 ? 13.593 5.406 -10.568 1.00 82.19 99 GLU A O 1
ATOM 773 N N . ARG A 1 100 ? 13.592 6.224 -8.476 1.00 88.38 100 ARG A N 1
ATOM 774 C CA . ARG A 1 100 ? 13.206 4.952 -7.873 1.00 88.38 100 ARG A CA 1
ATOM 775 C C . ARG A 1 100 ? 11.709 4.954 -7.611 1.00 88.38 100 ARG A C 1
ATOM 777 O O . ARG A 1 100 ? 11.180 5.906 -7.045 1.00 88.38 100 ARG A O 1
ATOM 784 N N . ILE A 1 101 ? 11.042 3.871 -7.989 1.00 92.06 101 ILE A N 1
ATOM 785 C CA . ILE A 1 101 ? 9.624 3.658 -7.711 1.00 92.06 101 ILE A CA 1
ATOM 786 C C . ILE A 1 101 ? 9.480 2.536 -6.703 1.00 92.06 101 ILE A C 1
ATOM 788 O O . ILE A 1 101 ? 9.948 1.427 -6.958 1.00 92.06 101 ILE A O 1
ATOM 792 N N . ASP A 1 102 ? 8.752 2.805 -5.624 1.00 94.62 102 ASP A N 1
ATOM 793 C CA . ASP A 1 102 ? 8.377 1.811 -4.625 1.00 94.62 102 ASP A CA 1
ATOM 794 C C . ASP A 1 102 ? 6.850 1.691 -4.566 1.00 94.62 102 ASP A C 1
ATOM 796 O O . ASP A 1 102 ? 6.144 2.657 -4.297 1.00 94.62 102 ASP A O 1
ATOM 800 N N . VAL A 1 103 ? 6.325 0.485 -4.777 1.00 96.69 103 VAL A N 1
ATOM 801 C CA . VAL A 1 103 ? 4.909 0.146 -4.592 1.00 96.69 103 VAL A CA 1
ATOM 802 C C . VAL A 1 103 ? 4.804 -0.790 -3.395 1.00 96.69 103 VAL A C 1
ATOM 804 O O . VAL A 1 103 ? 5.323 -1.907 -3.432 1.00 96.69 103 VAL A O 1
ATOM 807 N N . ARG A 1 104 ? 4.132 -0.375 -2.318 1.00 97.31 104 ARG A N 1
ATOM 808 C CA . ARG A 1 104 ? 4.090 -1.172 -1.079 1.00 97.31 104 ARG A CA 1
ATOM 809 C C . ARG A 1 104 ? 2.766 -1.089 -0.339 1.00 97.31 104 ARG A C 1
ATOM 811 O O . ARG A 1 104 ? 1.979 -0.166 -0.533 1.00 97.31 104 ARG A O 1
ATOM 818 N N . VAL A 1 105 ? 2.548 -2.070 0.534 1.00 98.25 105 VAL A N 1
ATOM 819 C CA . VAL A 1 105 ? 1.486 -2.042 1.543 1.00 98.25 105 VAL A CA 1
ATOM 820 C C . VAL A 1 105 ? 2.072 -1.654 2.897 1.00 98.25 105 VAL A C 1
ATOM 822 O O . VAL A 1 105 ? 2.999 -2.298 3.378 1.00 98.25 105 VAL A O 1
ATOM 825 N N . GLU A 1 106 ? 1.483 -0.660 3.553 1.00 97.12 106 GLU A N 1
ATOM 826 C CA . GLU A 1 106 ? 1.783 -0.292 4.934 1.00 97.12 106 GLU A CA 1
ATOM 827 C C . GLU A 1 106 ? 0.626 -0.684 5.861 1.00 97.12 106 GLU A C 1
ATOM 829 O O . GLU A 1 106 ? -0.536 -0.332 5.639 1.00 97.12 106 GLU A O 1
ATOM 834 N N . LYS A 1 107 ? 0.935 -1.423 6.932 1.00 97.25 107 LYS A N 1
ATOM 835 C CA . LYS A 1 107 ? -0.039 -1.787 7.964 1.00 97.25 107 LYS A CA 1
ATOM 836 C C . LYS A 1 107 ? -0.146 -0.673 9.003 1.00 97.25 107 LYS A C 1
ATOM 838 O O . LYS A 1 107 ? 0.714 -0.537 9.872 1.00 97.25 107 LYS A O 1
ATOM 843 N N . MET A 1 108 ? -1.258 0.051 8.994 1.00 96.75 108 MET A N 1
ATOM 844 C CA . MET A 1 108 ? -1.514 1.148 9.923 1.00 96.75 108 MET A CA 1
ATOM 8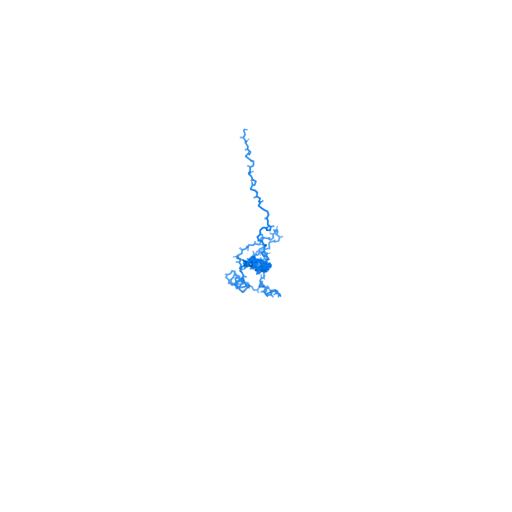45 C C . MET A 1 108 ? -2.537 0.768 10.990 1.00 96.75 108 MET A C 1
ATOM 847 O O . MET A 1 108 ? -3.571 0.163 10.713 1.00 96.75 108 MET A O 1
ATOM 851 N N . ARG A 1 109 ? -2.268 1.144 12.243 1.00 95.88 109 ARG A N 1
ATOM 852 C CA . ARG A 1 109 ? -3.224 0.976 13.343 1.00 95.88 109 ARG A CA 1
ATOM 853 C C . ARG A 1 109 ? -4.234 2.121 13.332 1.00 95.88 109 ARG A C 1
ATOM 855 O O . ARG A 1 109 ? -3.846 3.285 13.380 1.00 95.88 109 ARG A O 1
ATOM 862 N N . VAL A 1 110 ? -5.520 1.785 13.368 1.00 94.88 110 VAL A N 1
ATOM 863 C CA . VAL A 1 110 ? -6.601 2.770 13.479 1.00 94.88 110 VAL A CA 1
ATOM 864 C C . VAL A 1 110 ? -6.597 3.364 14.888 1.00 94.88 110 VAL A C 1
ATOM 866 O O . VAL A 1 110 ? -6.575 2.630 15.886 1.00 94.88 110 VAL A O 1
ATOM 869 N N . ARG A 1 111 ? -6.592 4.699 14.978 1.00 92.75 111 ARG A N 1
ATOM 870 C CA . ARG A 1 111 ? -6.725 5.392 16.264 1.00 92.75 111 ARG A CA 1
ATOM 871 C C . ARG A 1 111 ? -8.177 5.279 16.750 1.00 92.75 111 ARG A C 1
ATOM 873 O O . ARG A 1 111 ? -9.094 5.345 15.934 1.00 92.75 111 ARG A O 1
ATOM 880 N N . PRO A 1 112 ? -8.406 5.060 18.054 1.00 90.06 112 PRO A N 1
ATOM 881 C CA . PRO A 1 112 ? -9.757 4.920 18.581 1.00 90.06 112 PRO A CA 1
ATOM 882 C C . PRO A 1 112 ? -10.542 6.240 18.473 1.00 90.06 112 PRO A C 1
ATOM 884 O O . PRO A 1 112 ? -9.934 7.308 18.426 1.00 90.06 112 PRO A O 1
ATOM 887 N N . PRO A 1 113 ? -11.885 6.193 18.511 1.00 88.81 113 PRO A N 1
ATOM 888 C CA . PRO A 1 113 ? -12.703 7.400 18.596 1.00 88.81 113 PRO A CA 1
ATOM 889 C C . PRO A 1 113 ? -12.286 8.302 19.768 1.00 88.81 113 PRO A C 1
ATOM 891 O O . PRO A 1 113 ? -12.011 7.808 20.864 1.00 88.81 113 PRO A O 1
ATOM 894 N N . GLY A 1 114 ? -12.245 9.617 19.533 1.00 89.31 114 GLY A N 1
ATOM 895 C CA . GLY A 1 114 ? -11.815 10.610 20.526 1.00 89.31 114 GLY A CA 1
ATOM 896 C C . GLY A 1 114 ? -10.302 10.664 20.767 1.00 89.31 114 GLY A C 1
ATOM 897 O O . GLY A 1 114 ? -9.871 11.231 21.768 1.00 89.31 114 GLY A O 1
ATOM 898 N N . SER A 1 115 ? -9.486 10.059 19.892 1.00 90.56 115 SER A N 1
ATOM 899 C CA . SER A 1 115 ? -8.022 10.147 19.982 1.00 90.56 115 SER A CA 1
ATOM 900 C C . SER A 1 115 ? -7.466 11.531 19.648 1.00 90.56 115 SER A C 1
ATOM 902 O O . SER A 1 115 ? -6.384 11.864 20.118 1.00 90.56 115 SER A O 1
ATOM 904 N N . GLU A 1 116 ? -8.186 12.304 18.836 1.00 94.25 116 GLU A N 1
ATOM 905 C CA . GLU A 1 116 ? -7.873 13.694 18.505 1.00 94.25 116 GLU A CA 1
ATOM 906 C C . GLU A 1 116 ? -8.896 14.612 19.168 1.00 94.25 116 GLU A C 1
ATOM 908 O O . GLU A 1 116 ? -10.065 14.244 19.319 1.00 94.25 116 GLU A O 1
ATOM 913 N N . LYS A 1 117 ? -8.450 15.803 19.570 1.00 94.44 117 LYS A N 1
ATOM 914 C CA . LYS A 1 117 ? -9.356 16.857 20.027 1.00 94.44 117 LYS A CA 1
ATOM 915 C C . LYS A 1 117 ? -9.991 17.522 18.810 1.00 94.44 117 LYS A C 1
ATOM 917 O O . LYS A 1 117 ? -9.358 17.621 17.764 1.00 94.44 117 LYS A O 1
ATOM 922 N N . GLU A 1 118 ? -11.229 17.970 18.964 1.00 93.75 118 GLU A N 1
ATOM 923 C CA . GLU A 1 118 ? -11.832 18.892 18.006 1.00 93.75 118 GLU A CA 1
ATOM 924 C C . GLU A 1 118 ? -11.023 20.197 18.007 1.00 93.75 118 GLU A C 1
ATOM 926 O O . GLU A 1 118 ? -10.633 20.680 19.074 1.00 93.75 118 GLU A O 1
ATOM 931 N N . CYS A 1 119 ? -10.729 20.708 16.816 1.00 92.75 119 CYS A N 1
ATOM 932 C CA . CYS A 1 119 ? -9.998 21.948 16.598 1.00 92.75 119 CYS A CA 1
ATOM 933 C C . CYS A 1 119 ? -10.791 22.809 15.619 1.00 92.75 119 CYS A C 1
ATOM 935 O O . CYS A 1 119 ? -11.359 22.282 14.658 1.00 92.75 119 CYS A O 1
ATOM 937 N N . ASP A 1 120 ? -10.793 24.115 15.861 1.00 92.56 120 ASP A N 1
ATOM 938 C CA . ASP A 1 120 ? -11.391 25.097 14.965 1.00 92.56 120 ASP A CA 1
ATOM 939 C C . ASP A 1 120 ? -10.490 25.341 13.744 1.00 92.56 120 ASP A C 1
ATOM 941 O O . ASP A 1 120 ? -9.268 25.173 13.810 1.00 92.56 120 ASP A O 1
ATOM 945 N N . TRP A 1 121 ? -11.097 25.724 12.619 1.00 92.75 121 TRP A N 1
ATOM 946 C CA . TRP A 1 121 ? -10.354 26.235 11.466 1.00 92.75 121 TRP A CA 1
ATOM 947 C C . TRP A 1 121 ? -9.820 27.630 11.804 1.00 92.75 121 TRP A C 1
ATOM 949 O O . TRP A 1 121 ? -10.552 28.441 12.365 1.00 92.75 121 TRP A O 1
ATOM 959 N N . GLU A 1 122 ? -8.561 27.916 11.470 1.00 89.06 122 GLU A N 1
ATOM 960 C CA . GLU A 1 122 ? -8.051 29.288 11.526 1.00 89.06 122 GLU A CA 1
ATOM 961 C C . GLU A 1 122 ? -8.686 30.075 10.373 1.00 89.06 122 GLU A C 1
ATOM 963 O O . GLU A 1 122 ? -8.494 29.727 9.204 1.00 89.06 122 GLU A O 1
ATOM 968 N N . ASP A 1 123 ? -9.476 31.101 10.695 1.00 84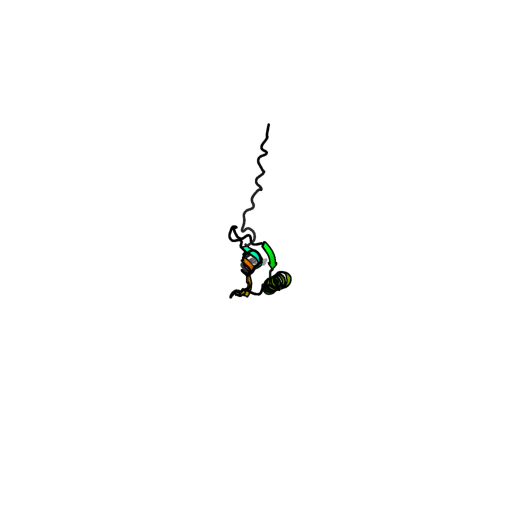.69 123 ASP A N 1
ATOM 969 C CA . ASP A 1 123 ? -9.948 32.048 9.689 1.00 84.69 123 ASP A CA 1
ATOM 970 C C . ASP A 1 123 ? -8.733 32.839 9.175 1.00 84.69 123 ASP A C 1
ATOM 972 O O . ASP A 1 123 ? -7.953 33.342 9.992 1.00 84.69 123 ASP A O 1
ATOM 976 N N . PRO A 1 124 ? -8.520 32.940 7.850 1.00 79.69 124 PRO A N 1
ATOM 977 C CA . PRO A 1 124 ? -7.464 33.792 7.328 1.00 79.69 124 PRO A CA 1
ATOM 978 C C . PRO A 1 124 ? -7.762 35.233 7.751 1.00 79.69 124 PRO A C 1
ATOM 980 O O . PRO A 1 124 ? -8.877 35.711 7.540 1.00 79.69 124 PRO A O 1
ATOM 983 N N . GLU A 1 125 ? -6.787 35.913 8.360 1.00 78.69 125 GLU A N 1
ATOM 984 C CA . GLU A 1 125 ? -6.894 37.352 8.598 1.00 78.69 125 GLU A CA 1
ATOM 985 C C . GLU A 1 125 ? -7.137 38.013 7.234 1.00 78.69 125 GLU A C 1
ATOM 987 O O . GLU A 1 125 ? -6.336 37.857 6.309 1.00 78.69 125 GLU A O 1
ATOM 992 N N . GLU A 1 126 ? -8.293 38.661 7.066 1.00 72.69 126 GLU A N 1
ATOM 993 C CA . GLU A 1 126 ? -8.519 39.540 5.925 1.00 72.69 126 GLU A CA 1
ATOM 994 C C . GLU A 1 126 ? -7.499 40.674 6.070 1.00 72.69 126 GLU A C 1
ATOM 996 O O . GLU A 1 126 ? -7.677 41.569 6.896 1.00 72.69 126 GLU A O 1
ATOM 1001 N N . ASP A 1 127 ? -6.392 40.587 5.326 1.00 66.31 127 ASP A N 1
ATOM 1002 C CA . ASP A 1 127 ? -5.528 41.733 5.061 1.00 66.31 127 ASP A CA 1
ATOM 1003 C C . ASP A 1 127 ? -6.412 42.773 4.360 1.00 66.31 127 ASP A C 1
ATOM 1005 O O . ASP A 1 127 ? -6.664 42.712 3.153 1.00 66.31 127 ASP A O 1
ATOM 1009 N N . ASP A 1 128 ? -6.970 43.674 5.165 1.00 61.25 128 ASP A N 1
ATOM 1010 C CA . ASP A 1 128 ? -7.711 44.853 4.738 1.00 61.25 128 ASP A CA 1
ATOM 1011 C C . ASP A 1 128 ? -6.681 45.804 4.099 1.00 61.25 128 ASP A C 1
ATOM 1013 O O . ASP A 1 128 ? -6.123 46.693 4.746 1.00 61.25 128 ASP A O 1
ATOM 1017 N N . ASP A 1 129 ? -6.325 45.525 2.840 1.00 62.69 129 ASP A N 1
ATOM 1018 C CA . ASP A 1 129 ? -5.553 46.423 1.979 1.00 62.69 129 ASP A CA 1
ATOM 1019 C C . ASP A 1 129 ? -6.410 47.679 1.708 1.00 62.69 129 ASP A C 1
ATOM 1021 O O . ASP A 1 129 ? -7.178 47.736 0.740 1.00 62.69 129 A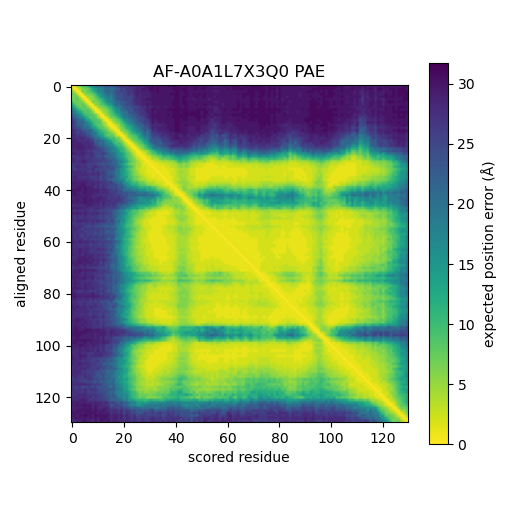SP A O 1
ATOM 1025 N N . GLU A 1 130 ? -6.292 48.678 2.590 1.00 52.25 130 GLU A N 1
ATOM 1026 C CA . GLU A 1 130 ? -6.780 50.055 2.393 1.00 52.25 130 GLU A CA 1
ATOM 1027 C C . GLU A 1 130 ? -5.809 50.903 1.547 1.00 52.25 130 GLU A C 1
ATOM 1029 O O . GLU A 1 130 ? -4.586 50.923 1.837 1.00 52.25 130 GLU A O 1
#

Mean predicted aligned error: 13.08 Å

Foldseek 3Di:
DDDDDDDDDDDDPDDPPDPDPDPDDDDDWAKKKWKWKWKADPVDDIDTDTPDIGRDQVVSQVVLVVCCVVPPVPPDDKDWDADPVGKTKIWDCPDPPSIIIIIIIDIGIDDDPPPDDDDDDDDPPPPPPD

Solvent-accessible surface area (backbone atoms only — not comparable to full-atom values): 8486 Å² total; per-residue (Å²): 135,82,87,82,90,83,88,82,84,83,81,78,82,78,74,77,83,78,80,76,78,72,78,76,77,78,82,74,90,49,59,35,24,36,27,34,43,29,52,39,44,94,89,50,82,65,59,69,42,78,76,46,78,28,77,47,63,68,61,34,38,49,48,49,53,47,52,43,57,75,76,45,67,85,62,83,60,67,52,71,54,64,48,99,89,64,37,32,40,38,34,30,60,72,40,101,80,70,30,33,42,39,38,37,45,46,84,42,74,59,77,60,90,81,74,64,81,91,76,81,82,82,76,78,79,78,79,78,85,124

Organism: NCBI:txid576137

Secondary structure (DSSP, 8-state):
---------------------PPPPPPPPPEEEEEEEEEE-TTS--EEEEEEEESSHHHHHHHHHHHHHHHSTT--S-EEEE-TTS-EEEEES--TTS-EEEEEEEEEEPPPTTSS---PPPPPP-----